Protein AF-A0AAD9KBN0-F1 (afdb_monomer_lite)

Sequence (71 aa):
MVLFTDKELVAEFSDLGVDIDKDDVLDKLRMLGQLHRMDAGELAAQWVAYSHNKNGCDVLLETLEAFEREV

Structure (mmCIF, N/CA/C/O backbone):
data_AF-A0AAD9KBN0-F1
#
_entry.id   AF-A0AAD9KBN0-F1
#
loop_
_atom_site.group_PDB
_atom_site.id
_atom_site.type_symbol
_atom_site.label_atom_id
_atom_site.label_alt_id
_atom_site.label_comp_id
_atom_site.label_asym_id
_atom_site.label_entity_id
_atom_site.label_seq_id
_atom_site.pdbx_PDB_ins_code
_atom_site.Cartn_x
_atom_site.Cartn_y
_atom_site.Cartn_z
_atom_site.occupancy
_atom_site.B_iso_or_equiv
_atom_site.auth_seq_id
_atom_site.auth_comp_id
_atom_site.a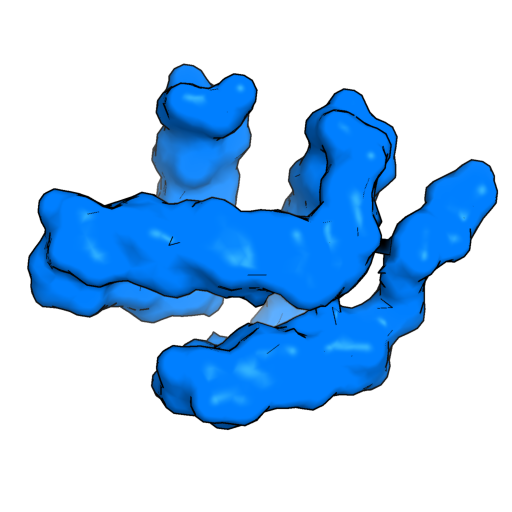uth_asym_id
_atom_site.auth_atom_id
_atom_site.pdbx_PDB_model_num
ATOM 1 N N . MET A 1 1 ? 16.786 7.857 -8.160 1.00 48.91 1 MET A N 1
ATOM 2 C CA . MET A 1 1 ? 16.660 6.536 -8.808 1.00 48.91 1 MET A CA 1
ATOM 3 C C . MET A 1 1 ? 15.236 6.091 -8.592 1.00 48.91 1 MET A C 1
ATOM 5 O O . MET A 1 1 ? 14.751 6.214 -7.478 1.00 48.91 1 MET A O 1
ATOM 9 N N . VAL A 1 2 ? 14.564 5.670 -9.652 1.00 55.59 2 VAL A N 1
ATOM 10 C CA . VAL A 1 2 ? 13.258 5.024 -9.541 1.00 55.59 2 VAL A CA 1
ATOM 11 C C . VAL A 1 2 ? 13.531 3.592 -9.079 1.00 55.59 2 VAL A C 1
ATOM 13 O O . VAL A 1 2 ? 14.268 2.897 -9.770 1.00 55.59 2 VAL A O 1
ATOM 16 N N . LEU A 1 3 ? 13.027 3.202 -7.905 1.00 71.50 3 LEU A N 1
ATOM 17 C CA . LEU A 1 3 ? 13.246 1.858 -7.346 1.00 71.50 3 LEU A CA 1
ATOM 18 C C . LEU A 1 3 ? 12.420 0.797 -8.087 1.00 71.50 3 LEU A C 1
ATOM 20 O O . LEU A 1 3 ? 12.884 -0.314 -8.280 1.00 71.50 3 LEU A O 1
ATOM 24 N N . PHE A 1 4 ? 11.243 1.176 -8.589 1.00 81.19 4 PHE A N 1
ATOM 25 C CA . PHE A 1 4 ? 10.351 0.304 -9.349 1.00 81.19 4 PHE A CA 1
ATOM 26 C C . PHE A 1 4 ? 9.458 1.106 -10.306 1.00 81.19 4 PHE A C 1
ATOM 28 O O . PHE A 1 4 ? 9.226 2.314 -10.139 1.00 81.19 4 PHE A O 1
ATOM 35 N N . THR A 1 5 ? 8.965 0.439 -11.343 1.00 85.25 5 THR A N 1
ATOM 36 C CA . THR A 1 5 ? 7.986 0.990 -12.284 1.00 85.25 5 THR A CA 1
ATOM 37 C C . THR A 1 5 ? 6.553 0.753 -11.823 1.00 85.25 5 THR A C 1
ATOM 39 O O . THR A 1 5 ? 6.266 -0.158 -11.053 1.00 85.25 5 THR A O 1
ATOM 42 N N . ASP A 1 6 ? 5.631 1.564 -12.336 1.00 84.62 6 ASP A N 1
ATOM 43 C CA . ASP A 1 6 ? 4.209 1.497 -11.984 1.00 84.62 6 ASP A CA 1
ATOM 44 C C . ASP A 1 6 ? 3.611 0.127 -12.354 1.00 84.62 6 ASP A C 1
ATOM 46 O O . ASP A 1 6 ? 2.785 -0.420 -11.637 1.00 84.62 6 ASP A O 1
ATOM 50 N N . LYS A 1 7 ? 4.118 -0.492 -13.428 1.00 85.19 7 LYS A N 1
ATOM 51 C CA . LYS A 1 7 ? 3.741 -1.850 -13.843 1.00 85.19 7 LYS A CA 1
ATOM 52 C C . LYS A 1 7 ? 4.197 -2.929 -12.865 1.00 85.19 7 LYS A C 1
ATOM 54 O O . LYS A 1 7 ? 3.461 -3.886 -12.660 1.00 85.19 7 LYS A O 1
ATOM 59 N N . GLU A 1 8 ? 5.399 -2.794 -12.306 1.00 88.25 8 GLU A N 1
ATOM 60 C CA . GLU A 1 8 ? 5.910 -3.728 -11.295 1.00 88.25 8 GLU A CA 1
ATOM 61 C C . GLU A 1 8 ? 5.085 -3.615 -10.018 1.00 88.25 8 GLU A C 1
ATOM 63 O O . GLU A 1 8 ? 4.640 -4.621 -9.485 1.00 88.25 8 GLU A O 1
ATOM 68 N N . LEU A 1 9 ? 4.793 -2.388 -9.590 1.00 86.44 9 LEU A N 1
ATOM 69 C CA . LEU A 1 9 ? 3.951 -2.139 -8.429 1.00 86.44 9 LEU A CA 1
ATOM 70 C C . LEU A 1 9 ? 2.543 -2.728 -8.608 1.00 86.44 9 LEU A C 1
ATOM 72 O O . LEU A 1 9 ? 2.078 -3.469 -7.751 1.00 86.44 9 LEU A O 1
ATOM 76 N N . VAL A 1 10 ? 1.879 -2.454 -9.735 1.00 88.56 10 VAL A N 1
ATOM 77 C CA . VAL A 1 10 ? 0.552 -3.021 -10.028 1.00 88.56 10 VAL A CA 1
ATOM 78 C C . VAL A 1 10 ? 0.599 -4.547 -10.048 1.00 88.56 10 VAL A C 1
ATOM 80 O O . VAL A 1 10 ? -0.310 -5.176 -9.520 1.00 88.56 10 VAL A O 1
ATOM 83 N N . ALA A 1 11 ? 1.646 -5.151 -10.615 1.00 89.25 11 ALA A N 1
ATOM 84 C CA . ALA A 1 11 ? 1.785 -6.604 -10.644 1.00 89.25 11 ALA A CA 1
ATOM 85 C C . ALA A 1 11 ? 1.905 -7.204 -9.233 1.00 89.25 11 ALA A C 1
ATOM 87 O O . ALA A 1 11 ? 1.178 -8.145 -8.926 1.00 89.25 11 ALA A O 1
ATOM 88 N N . GLU A 1 12 ? 2.750 -6.634 -8.369 1.00 90.00 12 GLU A N 1
ATOM 89 C CA . GLU A 1 12 ? 2.932 -7.109 -6.989 1.00 90.00 12 GLU A CA 1
ATOM 90 C C . GLU A 1 12 ? 1.652 -6.951 -6.158 1.00 90.00 12 GLU A C 1
ATOM 92 O O . GLU A 1 12 ? 1.250 -7.859 -5.435 1.00 90.00 12 GLU A O 1
ATOM 97 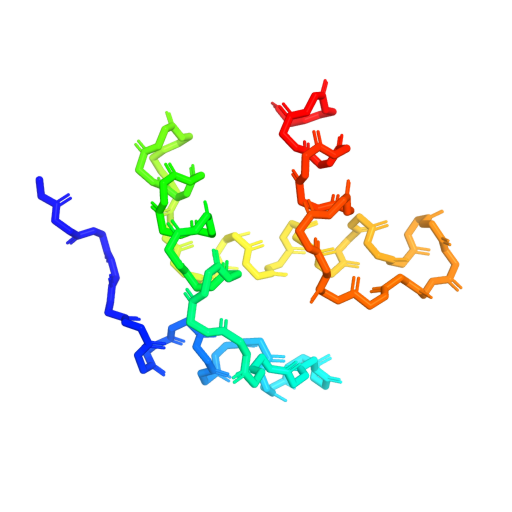N N . PHE A 1 13 ? 0.970 -5.810 -6.278 1.00 86.19 13 PHE A N 1
ATOM 98 C CA . PHE A 1 13 ? -0.291 -5.587 -5.572 1.00 86.19 13 PHE A CA 1
ATOM 99 C C . PHE A 1 13 ? -1.405 -6.498 -6.100 1.00 86.19 13 PHE A C 1
ATOM 101 O O . PHE A 1 13 ? -2.164 -7.054 -5.306 1.00 86.19 13 PHE A O 1
ATOM 108 N N . SER A 1 14 ? -1.464 -6.717 -7.415 1.00 86.56 14 SER A N 1
ATOM 109 C CA . SER A 1 14 ? -2.447 -7.601 -8.043 1.00 86.56 14 SER A CA 1
ATOM 110 C C . SER A 1 14 ? -2.233 -9.071 -7.660 1.00 86.56 14 SER A C 1
ATOM 112 O O . SER A 1 14 ? -3.213 -9.768 -7.399 1.00 86.56 14 SER A O 1
ATOM 114 N N . ASP A 1 15 ? -0.981 -9.533 -7.527 1.00 86.12 15 ASP A N 1
ATOM 115 C CA . ASP A 1 15 ? -0.651 -10.877 -7.012 1.00 86.12 15 ASP A CA 1
ATOM 116 C C . ASP A 1 15 ? -1.184 -11.087 -5.585 1.00 86.12 15 ASP A C 1
ATOM 118 O O . ASP A 1 15 ? -1.694 -12.151 -5.232 1.00 86.12 15 ASP A O 1
ATOM 122 N N . LEU A 1 16 ? -1.179 -10.015 -4.793 1.00 79.50 16 LEU A N 1
ATOM 123 C CA . LEU A 1 16 ? -1.707 -9.983 -3.432 1.00 79.50 16 LEU A CA 1
ATOM 124 C C . LEU A 1 16 ? -3.228 -9.741 -3.365 1.00 79.50 16 LEU A C 1
ATOM 126 O O . LEU A 1 16 ? -3.789 -9.626 -2.272 1.00 79.50 16 LEU A O 1
ATOM 130 N N . GLY A 1 17 ? -3.907 -9.686 -4.514 1.00 80.81 17 GLY A N 1
ATOM 131 C CA . GLY A 1 17 ? -5.354 -9.497 -4.619 1.00 80.81 17 GLY A CA 1
ATOM 132 C C . GLY A 1 17 ? -5.818 -8.052 -4.435 1.00 80.81 17 GLY A C 1
ATOM 133 O O . GLY A 1 17 ? -6.985 -7.826 -4.117 1.00 80.81 17 GLY A O 1
ATOM 134 N N . VAL A 1 18 ? -4.923 -7.081 -4.617 1.00 82.50 18 VAL A N 1
ATOM 135 C CA . VAL A 1 18 ? -5.208 -5.651 -4.500 1.00 82.50 18 VAL A CA 1
ATOM 136 C C . VAL A 1 18 ? -5.128 -4.997 -5.874 1.00 82.50 18 VAL A C 1
ATOM 138 O O . VAL A 1 18 ? -4.077 -4.973 -6.510 1.00 82.50 18 VAL A O 1
ATOM 141 N N . ASP A 1 19 ? -6.243 -4.435 -6.326 1.00 81.88 19 ASP A N 1
ATOM 142 C CA . ASP A 1 19 ? -6.318 -3.772 -7.624 1.00 81.88 19 ASP A CA 1
ATOM 143 C C . ASP A 1 19 ? -6.046 -2.268 -7.469 1.00 81.88 19 ASP A C 1
ATOM 145 O O . ASP A 1 19 ? -6.706 -1.586 -6.679 1.00 81.88 19 ASP A O 1
ATOM 149 N N . ILE A 1 20 ? -5.050 -1.746 -8.194 1.00 82.25 20 ILE A N 1
ATOM 150 C CA . ILE A 1 20 ? -4.731 -0.314 -8.208 1.00 82.25 20 ILE A CA 1
ATOM 151 C C . ILE A 1 20 ? -5.167 0.275 -9.547 1.00 82.25 20 ILE A C 1
ATOM 153 O O . ILE A 1 20 ? -4.442 0.201 -10.534 1.00 82.25 20 ILE A O 1
ATOM 157 N N . ASP A 1 21 ? -6.335 0.910 -9.552 1.00 77.38 21 ASP A N 1
ATOM 158 C CA . ASP A 1 21 ? -6.908 1.540 -10.752 1.00 77.38 21 ASP A CA 1
ATOM 159 C C . ASP A 1 21 ? -6.566 3.043 -10.866 1.00 77.38 21 ASP A C 1
ATOM 161 O O . ASP A 1 21 ? -6.710 3.657 -11.920 1.00 77.38 21 ASP A O 1
ATOM 165 N N . LYS A 1 22 ? -6.089 3.667 -9.779 1.00 82.94 22 LYS A N 1
ATOM 166 C CA . LYS A 1 22 ? -5.876 5.124 -9.702 1.00 82.94 22 LYS A CA 1
ATOM 167 C C . LYS A 1 22 ? -4.404 5.516 -9.829 1.00 82.94 22 LYS A C 1
ATOM 169 O O . LYS A 1 22 ? -3.590 5.148 -8.985 1.00 82.94 22 LYS A O 1
ATOM 174 N N . ASP A 1 23 ? -4.097 6.372 -10.802 1.00 83.75 23 ASP A N 1
ATOM 175 C CA . ASP A 1 23 ? -2.753 6.934 -11.020 1.00 83.75 23 ASP A CA 1
ATOM 176 C C . ASP A 1 23 ? -2.221 7.700 -9.791 1.00 83.75 23 ASP A C 1
ATOM 178 O O . ASP A 1 23 ? -1.069 7.524 -9.405 1.00 83.75 23 ASP A O 1
ATOM 182 N N . ASP A 1 24 ? -3.070 8.468 -9.094 1.00 87.31 24 ASP A N 1
ATOM 183 C CA . ASP A 1 24 ? -2.675 9.197 -7.873 1.00 87.31 24 ASP A CA 1
ATOM 184 C C . ASP A 1 24 ? -2.181 8.266 -6.751 1.00 87.31 24 ASP A C 1
ATOM 186 O O . ASP A 1 24 ? -1.312 8.615 -5.951 1.00 87.31 24 ASP A O 1
ATOM 190 N N . VAL A 1 25 ? -2.745 7.060 -6.683 1.00 87.25 25 VAL A N 1
ATOM 191 C CA . VAL A 1 25 ? -2.397 6.043 -5.687 1.00 87.25 25 VAL A CA 1
ATOM 192 C C . VAL A 1 25 ? -1.050 5.404 -6.028 1.00 87.25 25 VAL A C 1
ATOM 194 O O . VAL A 1 25 ? -0.229 5.196 -5.133 1.00 87.25 25 VAL A O 1
ATOM 197 N N . LEU A 1 26 ? -0.790 5.162 -7.318 1.00 87.25 26 LEU A N 1
ATOM 198 C CA . LEU A 1 26 ? 0.509 4.695 -7.810 1.00 87.25 26 LEU A CA 1
ATOM 199 C C . LEU A 1 26 ? 1.609 5.722 -7.538 1.00 87.25 26 LEU A C 1
ATOM 201 O O . LEU A 1 26 ? 2.665 5.357 -7.020 1.00 87.25 26 LEU A O 1
ATOM 205 N N . ASP A 1 27 ? 1.353 7.001 -7.817 1.00 88.25 27 ASP A N 1
ATOM 206 C CA . ASP A 1 27 ? 2.319 8.075 -7.570 1.00 88.25 27 ASP A CA 1
ATOM 207 C C . ASP A 1 27 ? 2.665 8.180 -6.075 1.00 88.25 27 ASP A C 1
ATOM 209 O O . ASP A 1 27 ? 3.841 8.213 -5.696 1.00 88.25 27 ASP A O 1
ATOM 213 N N . LYS A 1 28 ? 1.651 8.091 -5.202 1.00 87.62 28 LYS A N 1
ATOM 214 C CA . LYS A 1 28 ? 1.838 8.086 -3.746 1.00 87.62 28 LYS A CA 1
ATOM 215 C C . LYS A 1 28 ? 2.632 6.868 -3.261 1.00 87.62 28 LYS A C 1
ATOM 217 O O . LYS A 1 28 ? 3.571 7.030 -2.484 1.00 87.62 28 LYS A O 1
ATOM 222 N N . LEU A 1 29 ? 2.310 5.662 -3.731 1.00 86.94 29 LEU A N 1
ATOM 223 C CA . LEU A 1 29 ? 3.065 4.442 -3.409 1.00 86.94 29 LEU A CA 1
ATOM 224 C C . LEU A 1 29 ? 4.516 4.533 -3.883 1.00 86.94 29 LEU A C 1
ATOM 226 O O . LEU A 1 29 ? 5.438 4.142 -3.169 1.00 86.94 29 LEU A O 1
ATOM 230 N N . ARG A 1 30 ? 4.746 5.111 -5.060 1.00 86.81 30 ARG A N 1
ATOM 231 C CA . ARG A 1 30 ? 6.091 5.337 -5.585 1.00 86.81 30 ARG A CA 1
ATOM 232 C C . ARG A 1 30 ? 6.879 6.319 -4.729 1.00 86.81 30 ARG A C 1
ATOM 234 O O . ARG A 1 30 ? 8.056 6.072 -4.462 1.00 86.81 30 ARG A O 1
ATOM 241 N N . MET A 1 31 ? 6.247 7.404 -4.281 1.00 87.56 31 MET A N 1
ATOM 242 C CA . MET A 1 31 ? 6.855 8.324 -3.320 1.00 87.56 31 MET A CA 1
ATOM 243 C C . MET A 1 31 ? 7.200 7.613 -2.014 1.00 87.56 31 MET A C 1
ATOM 245 O O . MET A 1 31 ? 8.315 7.783 -1.533 1.00 87.56 31 MET A O 1
ATOM 249 N N . LEU A 1 32 ? 6.301 6.782 -1.478 1.00 85.50 32 LEU A N 1
ATOM 250 C CA . LEU A 1 32 ? 6.544 6.008 -0.256 1.00 85.50 32 LEU A CA 1
ATOM 251 C C . LEU A 1 32 ? 7.713 5.035 -0.420 1.00 85.50 32 LEU A C 1
ATOM 253 O O . LEU A 1 32 ? 8.632 5.033 0.397 1.00 85.50 32 LEU A O 1
ATOM 257 N N . GLY A 1 33 ? 7.747 4.285 -1.520 1.00 87.69 33 GLY A N 1
ATOM 258 C CA . GLY A 1 33 ? 8.871 3.410 -1.843 1.00 87.69 33 GLY A CA 1
ATOM 259 C C . GLY A 1 33 ? 10.195 4.172 -1.915 1.00 87.69 33 GLY A C 1
ATOM 260 O O . GLY A 1 33 ? 11.197 3.739 -1.353 1.00 87.69 33 GLY A O 1
ATOM 261 N N . GLN A 1 34 ? 10.212 5.364 -2.519 1.00 85.88 34 GLN A N 1
ATOM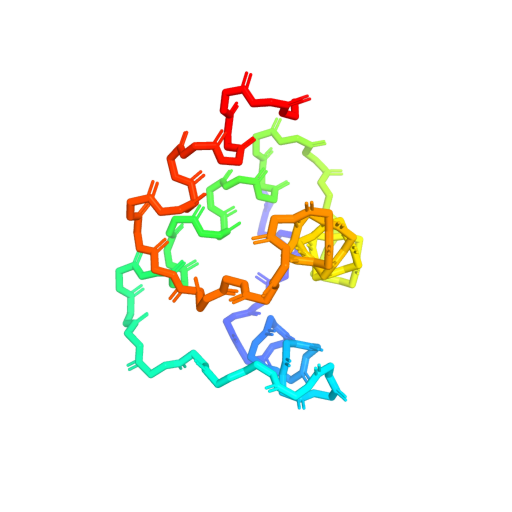 262 C CA . GLN A 1 34 ? 11.412 6.210 -2.545 1.00 85.88 34 GLN A CA 1
ATOM 263 C C . GLN A 1 34 ? 11.780 6.787 -1.173 1.00 85.88 34 GLN A C 1
ATOM 265 O O . GLN A 1 34 ? 12.968 6.855 -0.846 1.00 85.88 34 GLN A O 1
ATOM 270 N N . LEU A 1 35 ? 10.787 7.200 -0.385 1.00 86.19 35 LEU A N 1
ATOM 271 C CA . LEU A 1 35 ? 10.964 7.811 0.931 1.00 86.19 35 LEU A CA 1
ATOM 272 C C . LEU A 1 35 ? 11.562 6.811 1.925 1.00 86.19 35 LEU A C 1
ATOM 274 O O . LEU A 1 35 ? 12.544 7.126 2.598 1.00 86.19 35 LEU A O 1
ATOM 278 N N . HIS A 1 36 ? 11.021 5.594 1.950 1.00 84.25 36 HIS A N 1
ATOM 279 C CA . HIS A 1 36 ? 11.450 4.517 2.844 1.00 84.25 36 HIS A CA 1
ATOM 280 C C . HIS A 1 36 ? 12.542 3.623 2.232 1.00 84.25 36 HIS A C 1
ATOM 282 O O . HIS A 1 36 ? 13.050 2.732 2.906 1.00 84.25 36 HIS A O 1
ATOM 288 N N . ARG A 1 37 ? 12.960 3.901 0.985 1.00 85.44 37 ARG A N 1
ATOM 289 C CA . ARG A 1 37 ? 13.923 3.105 0.201 1.00 85.44 37 ARG A CA 1
ATOM 290 C C . ARG A 1 37 ? 13.549 1.622 0.121 1.00 85.44 37 ARG A C 1
ATOM 292 O O . ARG A 1 37 ? 14.399 0.763 0.329 1.00 85.44 37 ARG A O 1
ATOM 299 N N . MET A 1 38 ? 12.285 1.365 -0.185 1.00 87.12 38 MET A N 1
ATOM 300 C CA . MET A 1 38 ? 11.711 0.033 -0.343 1.00 87.12 38 MET A CA 1
ATOM 301 C C . MET A 1 38 ? 11.479 -0.282 -1.815 1.00 87.12 38 MET A C 1
ATOM 303 O O . MET A 1 38 ? 11.121 0.602 -2.599 1.00 87.12 38 MET A O 1
ATOM 307 N N . ASP A 1 39 ? 11.645 -1.549 -2.174 1.00 89.00 39 ASP A N 1
ATOM 308 C CA . ASP A 1 39 ? 11.267 -2.067 -3.487 1.00 89.00 39 ASP A CA 1
ATOM 309 C C . ASP A 1 39 ? 9.752 -2.342 -3.579 1.00 89.00 39 ASP A C 1
ATOM 311 O O . ASP A 1 39 ? 9.048 -2.378 -2.567 1.00 89.00 39 ASP A O 1
ATOM 315 N N . ALA A 1 40 ? 9.231 -2.547 -4.797 1.00 86.69 40 ALA A N 1
ATOM 316 C CA . ALA A 1 40 ? 7.794 -2.759 -5.025 1.00 86.69 40 ALA A CA 1
ATOM 317 C C . ALA A 1 40 ? 7.233 -3.920 -4.189 1.00 86.69 40 ALA A C 1
ATOM 319 O O . ALA A 1 40 ? 6.181 -3.771 -3.572 1.00 86.69 40 ALA A O 1
ATOM 320 N N . GLY A 1 41 ? 7.962 -5.037 -4.118 1.00 86.69 41 GLY A N 1
ATOM 321 C CA . GLY A 1 41 ? 7.550 -6.204 -3.338 1.00 86.69 41 GLY A CA 1
ATOM 322 C C . GLY A 1 41 ? 7.589 -5.972 -1.826 1.00 86.69 41 GLY A C 1
ATOM 323 O O . GLY A 1 41 ? 6.699 -6.428 -1.113 1.00 86.69 41 GLY A O 1
ATOM 324 N N . GLU A 1 42 ? 8.567 -5.214 -1.313 1.00 88.56 42 GLU A N 1
ATOM 325 C CA . GLU A 1 42 ? 8.609 -4.853 0.113 1.00 88.56 42 GLU A CA 1
ATOM 326 C C . GLU A 1 42 ? 7.446 -3.935 0.488 1.00 88.56 42 GLU A C 1
ATOM 328 O O . GLU A 1 42 ? 6.777 -4.160 1.499 1.00 88.56 42 GLU A O 1
ATOM 333 N N . LEU A 1 43 ? 7.174 -2.932 -0.351 1.00 87.69 43 LEU A N 1
ATOM 334 C CA . LEU A 1 43 ? 6.073 -1.998 -0.152 1.00 87.69 43 LEU A CA 1
ATOM 335 C C . LEU A 1 43 ? 4.722 -2.721 -0.209 1.00 87.69 43 LEU A C 1
ATOM 337 O O . LEU A 1 43 ? 3.873 -2.500 0.651 1.00 87.69 43 LEU A O 1
ATOM 341 N N . ALA A 1 44 ? 4.539 -3.620 -1.179 1.00 87.62 44 ALA A N 1
ATOM 342 C CA . ALA A 1 44 ? 3.335 -4.430 -1.319 1.00 87.62 44 ALA A CA 1
ATOM 343 C C . ALA A 1 44 ? 3.151 -5.386 -0.127 1.00 87.62 44 ALA A C 1
ATOM 345 O O . ALA A 1 44 ? 2.063 -5.470 0.441 1.00 87.62 44 ALA A O 1
ATOM 346 N N . ALA A 1 45 ? 4.221 -6.042 0.334 1.00 87.31 45 ALA A N 1
ATOM 347 C CA . ALA A 1 45 ? 4.180 -6.910 1.509 1.00 87.31 45 ALA A CA 1
ATOM 348 C C . ALA A 1 45 ? 3.835 -6.140 2.794 1.00 87.31 45 ALA A C 1
ATOM 350 O O . ALA A 1 45 ? 2.996 -6.590 3.581 1.00 87.31 45 ALA A O 1
ATOM 351 N N . GLN A 1 46 ? 4.443 -4.968 3.008 1.00 87.62 46 GLN A N 1
ATOM 352 C CA . GLN A 1 46 ? 4.106 -4.106 4.141 1.00 87.62 46 GLN A CA 1
ATOM 353 C C . GLN A 1 46 ? 2.676 -3.590 4.058 1.00 87.62 46 GLN A C 1
ATOM 355 O O . GLN A 1 46 ? 1.965 -3.585 5.064 1.00 87.62 46 GLN A O 1
ATOM 360 N N . TRP A 1 47 ? 2.242 -3.197 2.864 1.00 87.00 47 TRP A N 1
ATOM 361 C CA . TRP A 1 47 ? 0.876 -2.775 2.634 1.00 87.00 47 TRP A CA 1
ATOM 362 C C . TRP A 1 47 ? -0.120 -3.884 2.981 1.00 87.00 47 TRP A C 1
ATOM 364 O O . TRP A 1 47 ? -1.084 -3.648 3.703 1.00 87.00 47 TRP A O 1
ATOM 374 N N . VAL A 1 48 ? 0.111 -5.113 2.519 1.00 84.94 48 VAL A N 1
ATOM 375 C CA . VAL A 1 48 ? -0.762 -6.249 2.837 1.00 84.94 48 VAL A CA 1
ATOM 376 C C . VAL A 1 48 ? -0.762 -6.543 4.328 1.00 84.94 48 VAL A C 1
ATOM 378 O O . VAL A 1 48 ? -1.827 -6.774 4.897 1.00 84.94 48 VAL A O 1
ATOM 381 N N . ALA A 1 49 ? 0.396 -6.481 4.990 1.00 86.75 49 ALA A N 1
ATOM 382 C CA . ALA A 1 49 ? 0.469 -6.635 6.439 1.00 86.75 49 ALA A CA 1
ATOM 383 C C . ALA A 1 49 ? -0.360 -5.558 7.162 1.00 86.75 49 ALA A C 1
ATOM 385 O O . ALA A 1 49 ? -1.100 -5.870 8.099 1.00 86.75 49 ALA A O 1
ATOM 386 N N . TYR A 1 50 ? -0.290 -4.311 6.692 1.00 86.38 50 TYR A N 1
ATOM 387 C CA . TYR A 1 50 ? -1.093 -3.202 7.197 1.00 86.38 50 TYR A CA 1
ATOM 388 C C . TYR A 1 50 ? -2.590 -3.419 6.960 1.00 86.38 50 TYR A C 1
ATOM 390 O O . TYR A 1 50 ? -3.384 -3.350 7.899 1.00 86.38 50 TYR A O 1
ATOM 398 N N . SER A 1 51 ? -2.972 -3.739 5.724 1.00 85.62 51 SER A N 1
ATOM 399 C CA . SER A 1 51 ? -4.352 -3.995 5.320 1.00 85.62 51 SER A CA 1
ATOM 400 C C . SER A 1 51 ? -4.951 -5.148 6.126 1.00 85.62 51 SER A C 1
ATOM 402 O O . SER A 1 51 ? -6.049 -5.017 6.665 1.00 85.62 51 SER A O 1
ATOM 404 N N . HIS A 1 52 ? -4.199 -6.230 6.332 1.00 83.81 52 HIS A N 1
ATOM 405 C CA . HIS A 1 52 ? -4.619 -7.362 7.154 1.00 83.81 52 HIS A CA 1
ATOM 406 C C . HIS A 1 52 ? -4.797 -6.970 8.630 1.00 83.81 52 HIS A C 1
ATOM 408 O O . HIS A 1 52 ? -5.789 -7.344 9.254 1.00 83.81 52 HIS A O 1
ATOM 414 N N . ASN A 1 53 ? -3.894 -6.152 9.184 1.00 85.75 53 ASN A N 1
ATOM 415 C CA . ASN A 1 53 ? -4.011 -5.634 10.553 1.00 85.75 53 ASN A CA 1
ATOM 416 C C . ASN A 1 53 ? -5.219 -4.687 10.725 1.00 85.75 53 ASN A C 1
ATOM 418 O O . ASN A 1 53 ? -5.832 -4.627 11.788 1.00 85.75 53 ASN A O 1
ATOM 422 N N . LYS A 1 54 ? -5.605 -3.979 9.659 1.00 83.12 54 LYS A N 1
ATOM 423 C CA . LYS A 1 54 ? -6.779 -3.091 9.609 1.00 83.12 54 LYS A CA 1
ATOM 424 C C . LYS A 1 54 ? -8.057 -3.800 9.144 1.00 83.12 54 LYS A C 1
ATOM 426 O O . LYS A 1 54 ? -9.054 -3.131 8.886 1.00 83.12 54 LYS A O 1
ATOM 431 N N . ASN A 1 55 ? -8.055 -5.136 9.111 1.00 78.12 55 ASN A N 1
ATOM 432 C CA . ASN A 1 55 ? -9.210 -5.976 8.788 1.00 78.12 55 ASN A CA 1
ATOM 433 C C . ASN A 1 55 ? -9.688 -5.872 7.321 1.00 78.12 55 ASN A C 1
ATOM 435 O O . ASN A 1 55 ? -10.885 -5.961 7.052 1.00 78.12 55 ASN A O 1
ATOM 439 N N . GLY A 1 56 ? -8.742 -5.714 6.391 1.00 68.56 56 GLY A N 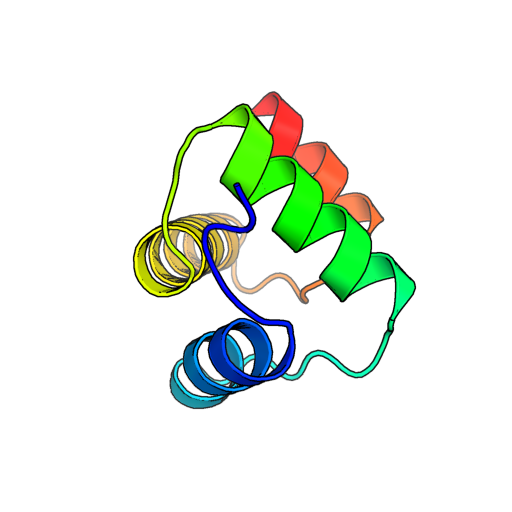1
ATOM 440 C CA . GLY A 1 56 ? -8.968 -5.625 4.947 1.00 68.56 56 GLY A CA 1
ATOM 441 C C . GLY A 1 56 ? -9.295 -4.201 4.508 1.00 68.56 56 GLY A C 1
ATOM 442 O O . GLY A 1 56 ? -10.461 -3.847 4.367 1.00 68.56 56 GLY A O 1
ATOM 443 N N . CYS A 1 57 ? -8.260 -3.386 4.302 1.00 75.06 57 CYS A N 1
ATOM 444 C CA . CYS A 1 57 ? -8.386 -2.030 3.773 1.00 75.06 57 CYS A CA 1
ATOM 445 C C . CYS A 1 57 ? -8.000 -1.981 2.290 1.00 75.06 57 CYS A C 1
ATOM 447 O O . CYS A 1 57 ? -6.951 -2.508 1.903 1.00 75.06 57 CYS A O 1
ATOM 449 N N . ASP A 1 58 ? -8.835 -1.322 1.489 1.00 78.50 58 ASP A N 1
ATOM 450 C CA . ASP A 1 58 ? -8.549 -1.012 0.090 1.00 78.50 58 ASP A CA 1
ATOM 451 C C . ASP A 1 58 ? -7.340 -0.079 -0.041 1.00 78.50 58 ASP A C 1
ATOM 453 O O . ASP A 1 58 ? -7.098 0.771 0.817 1.00 78.50 58 ASP A O 1
ATOM 457 N N . VAL A 1 59 ? -6.601 -0.208 -1.146 1.00 80.50 59 VAL A N 1
ATOM 458 C CA . VAL A 1 59 ? -5.515 0.712 -1.516 1.00 80.50 59 VAL A CA 1
ATOM 459 C C . VAL A 1 59 ? -6.104 2.038 -1.979 1.00 80.50 59 VAL A C 1
ATOM 461 O O . VAL A 1 59 ? -6.386 2.275 -3.152 1.00 80.50 59 VAL A O 1
ATOM 464 N N . LEU A 1 60 ? -6.318 2.921 -1.010 1.00 82.12 60 LEU A N 1
ATOM 465 C CA . LEU A 1 60 ? -6.821 4.270 -1.215 1.00 82.12 60 LEU A CA 1
ATOM 466 C C . LEU A 1 60 ? -5.800 5.293 -0.728 1.00 82.12 60 LEU A C 1
ATOM 468 O O . LEU A 1 60 ? -4.978 5.033 0.151 1.00 82.12 60 LEU A O 1
ATOM 472 N N . LEU A 1 61 ? -5.882 6.498 -1.282 1.00 80.62 61 LEU A N 1
ATOM 473 C CA . LEU A 1 61 ? -4.972 7.586 -0.935 1.00 80.62 61 LEU A CA 1
ATOM 474 C C . LEU A 1 61 ? -5.023 7.899 0.572 1.00 80.62 61 LEU A C 1
ATOM 476 O O . LEU A 1 61 ? -3.986 7.966 1.219 1.00 80.62 61 LEU A O 1
ATOM 480 N N . GLU A 1 62 ? -6.226 7.930 1.151 1.00 83.69 62 GLU A N 1
ATOM 481 C CA . GLU A 1 62 ? -6.452 8.153 2.589 1.00 83.69 62 GLU A CA 1
ATOM 482 C C . GLU A 1 62 ? -5.778 7.083 3.465 1.00 83.69 62 GLU A C 1
ATOM 484 O O . GLU A 1 62 ? -5.197 7.367 4.512 1.00 83.69 62 GLU A O 1
ATOM 489 N N . THR A 1 63 ? -5.833 5.826 3.027 1.00 84.44 63 THR A N 1
ATOM 490 C CA . THR A 1 63 ? -5.232 4.698 3.744 1.00 84.44 63 THR A CA 1
ATOM 491 C C . THR A 1 63 ? -3.714 4.643 3.560 1.00 84.44 63 THR A C 1
ATOM 493 O O . THR A 1 63 ? -3.009 4.237 4.478 1.00 84.44 63 THR A O 1
ATOM 496 N N . LEU A 1 64 ? -3.196 5.120 2.422 1.00 84.12 64 LEU A N 1
ATOM 497 C CA . LEU A 1 64 ? -1.762 5.304 2.194 1.00 84.12 64 LEU A CA 1
ATOM 498 C C . LEU A 1 64 ? -1.188 6.438 3.041 1.00 84.12 64 LEU A C 1
ATOM 500 O O . LEU A 1 64 ? -0.077 6.320 3.542 1.00 84.12 64 LEU A O 1
ATOM 504 N N . GLU A 1 65 ? -1.942 7.516 3.250 1.00 84.50 65 GLU A N 1
ATOM 505 C CA . GLU A 1 65 ? -1.561 8.578 4.186 1.00 84.50 65 GLU A CA 1
ATOM 506 C C . GLU A 1 65 ? -1.537 8.080 5.638 1.00 84.50 65 GLU A C 1
ATOM 508 O O . GLU A 1 65 ? -0.679 8.484 6.423 1.00 84.50 65 GLU A O 1
ATOM 513 N N . ALA A 1 66 ? -2.459 7.187 6.008 1.00 83.88 66 ALA A N 1
ATOM 514 C CA . ALA A 1 66 ? -2.435 6.538 7.316 1.00 83.88 66 ALA A CA 1
ATOM 515 C C . ALA A 1 66 ? -1.244 5.575 7.456 1.00 83.88 66 ALA A C 1
ATOM 517 O O . ALA A 1 66 ? -0.579 5.577 8.490 1.00 83.88 66 ALA A O 1
ATOM 518 N N . PHE A 1 67 ? -0.948 4.808 6.406 1.00 83.38 67 PHE A N 1
ATOM 519 C CA . PHE A 1 67 ? 0.218 3.931 6.323 1.00 83.38 67 PHE A CA 1
ATOM 520 C C . PHE A 1 67 ? 1.533 4.715 6.442 1.00 83.38 67 PHE A C 1
ATOM 522 O O . PHE A 1 67 ? 2.366 4.354 7.262 1.00 83.38 67 PHE A O 1
ATOM 529 N N . GLU A 1 68 ? 1.678 5.844 5.737 1.00 83.31 68 GLU A N 1
ATOM 530 C CA . GLU A 1 68 ? 2.843 6.747 5.828 1.00 83.31 68 GLU A CA 1
ATOM 531 C C . GLU A 1 68 ? 3.121 7.231 7.259 1.00 83.31 68 GLU A C 1
ATOM 533 O O . GLU A 1 68 ? 4.262 7.486 7.621 1.00 83.31 68 GLU A O 1
ATOM 538 N N . ARG A 1 69 ? 2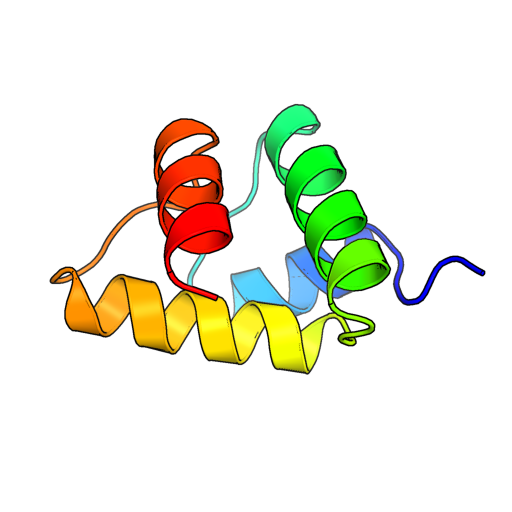.083 7.385 8.090 1.00 82.00 69 ARG A N 1
ATOM 539 C CA . ARG A 1 69 ? 2.250 7.792 9.494 1.00 82.00 69 ARG A CA 1
ATOM 540 C C . ARG A 1 69 ? 2.635 6.647 10.425 1.00 82.00 69 ARG A C 1
ATOM 542 O O . ARG A 1 69 ? 3.097 6.922 11.532 1.00 82.00 69 ARG A O 1
ATOM 549 N N . GLU A 1 70 ? 2.357 5.406 10.039 1.00 74.31 70 GLU A N 1
ATOM 550 C CA . GLU A 1 70 ? 2.614 4.213 10.853 1.00 74.31 70 GLU A CA 1
ATOM 551 C C . GLU A 1 70 ? 3.924 3.492 10.474 1.00 74.31 70 GLU A C 1
ATOM 553 O O . GLU A 1 70 ? 4.424 2.723 11.297 1.00 74.31 70 GLU A O 1
ATOM 558 N N . VAL A 1 71 ? 4.481 3.752 9.282 1.00 68.25 71 VAL A N 1
ATOM 559 C CA . VAL A 1 71 ? 5.746 3.191 8.751 1.00 68.25 71 VAL A CA 1
ATOM 560 C C . VAL A 1 71 ? 6.927 4.130 8.976 1.00 68.25 71 VAL A C 1
ATOM 562 O O . VAL A 1 71 ? 8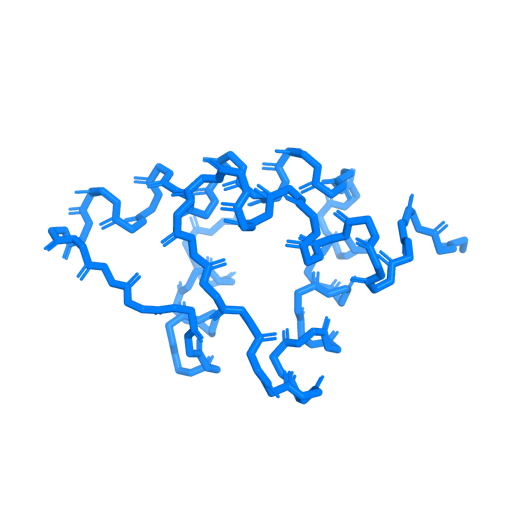.017 3.619 9.325 1.00 68.25 71 VAL A O 1
#

Organism: Ridgeia piscesae (NCBI:txid27915)

Foldseek 3Di:
DQLDDLVLLQVLLVVVVAHDPDPVLSVLLSVVCVVVVHHSNRSSVLVSVLCVVVVHDHSDPVVSVVVSVVD

Secondary structure (DSSP, 8-state):
--SS-HHHHHHHHHHTT-----HHHHHHHHHHHHHHT--HHHHHHHHHHHHHHTTS----HHHHHHHHHH-

InterPro domains:
  IPR013627 DNA polymerase alpha, subunit B, N-terminal [PF08418] (8-71)
  IPR043034 DNA polymerase alpha, subunit B, N-terminal domain superfamily [G3DSA:1.10.8.530] (3-71)

Radius of gyration: 10.71 Å; chains: 1; bounding box: 26×20×25 Å

pLDDT: mean 83.18, std 6.91, range [48.91, 90.0]